Protein AF-A0A5B7C304-F1 (afdb_monomer)

pLDDT: mean 80.96, std 15.63, range [43.66, 98.31]

Structure (mmCIF, N/CA/C/O backbone):
data_AF-A0A5B7C304-F1
#
_entry.id   AF-A0A5B7C304-F1
#
loop_
_atom_site.group_PDB
_atom_site.id
_atom_site.type_symbol
_atom_site.label_atom_id
_atom_site.label_alt_id
_atom_site.label_comp_id
_atom_site.label_asym_id
_atom_site.label_entity_id
_atom_site.label_seq_id
_atom_site.pdbx_PDB_ins_code
_atom_site.Cartn_x
_atom_site.Cartn_y
_atom_site.Cartn_z
_atom_site.occupancy
_atom_site.B_iso_or_equiv
_atom_site.auth_seq_id
_atom_site.auth_comp_id
_atom_site.auth_asym_id
_atom_site.auth_atom_id
_atom_site.pdbx_PDB_model_num
ATOM 1 N N . GLN A 1 1 ? 3.011 -17.082 -37.748 1.00 58.25 1 GLN A N 1
ATOM 2 C CA . GLN A 1 1 ? 2.609 -15.757 -38.281 1.00 58.25 1 GLN A CA 1
ATOM 3 C C . GLN A 1 1 ? 1.458 -15.134 -37.495 1.00 58.25 1 GLN A C 1
ATOM 5 O O . GLN A 1 1 ? 1.750 -14.248 -36.713 1.00 58.25 1 GLN A O 1
ATOM 10 N N . LEU A 1 2 ? 0.195 -15.579 -37.596 1.00 58.50 2 LEU A N 1
ATOM 11 C CA . LEU A 1 2 ? -0.913 -14.958 -36.829 1.00 58.50 2 LEU A CA 1
ATOM 12 C C . LEU A 1 2 ? -0.771 -15.093 -35.300 1.00 58.50 2 LEU A C 1
ATOM 14 O O . LEU A 1 2 ? -1.053 -14.147 -34.574 1.00 58.50 2 LEU A O 1
ATOM 18 N N . LEU A 1 3 ? -0.278 -16.240 -34.817 1.00 60.50 3 LEU A N 1
ATOM 19 C CA . LEU A 1 3 ? 0.011 -16.480 -33.393 1.00 60.50 3 LEU A CA 1
ATOM 20 C C . LEU A 1 3 ? 1.120 -15.569 -32.844 1.00 60.50 3 LEU A C 1
ATOM 22 O O . LEU A 1 3 ? 1.029 -15.116 -31.706 1.00 60.50 3 LEU A O 1
ATOM 26 N N . ASP A 1 4 ? 2.136 -15.264 -33.655 1.00 69.31 4 ASP A N 1
ATOM 27 C CA . ASP A 1 4 ? 3.237 -14.372 -33.270 1.00 69.31 4 ASP A CA 1
ATOM 28 C C . ASP A 1 4 ? 2.767 -12.919 -33.204 1.00 69.31 4 ASP A C 1
ATOM 30 O O . ASP A 1 4 ? 3.138 -12.180 -32.295 1.00 69.31 4 ASP A O 1
ATOM 34 N N . THR A 1 5 ? 1.900 -12.521 -34.138 1.00 79.19 5 THR A N 1
ATOM 35 C CA . THR A 1 5 ? 1.259 -11.205 -34.137 1.00 79.19 5 THR A CA 1
ATOM 36 C C . THR A 1 5 ? 0.305 -11.058 -32.952 1.00 79.19 5 THR A C 1
ATOM 38 O O . THR A 1 5 ? 0.371 -10.056 -32.251 1.00 79.19 5 THR A O 1
ATOM 41 N N . ALA A 1 6 ? -0.520 -12.070 -32.662 1.00 67.81 6 ALA A N 1
ATOM 42 C CA . ALA A 1 6 ? -1.418 -12.066 -31.508 1.00 67.81 6 ALA A CA 1
ATOM 43 C C . ALA A 1 6 ? -0.651 -12.012 -30.176 1.00 67.81 6 ALA A C 1
ATOM 45 O O . ALA A 1 6 ? -1.017 -11.231 -29.304 1.00 67.81 6 ALA A O 1
ATOM 46 N N . LYS A 1 7 ? 0.451 -12.767 -30.032 1.00 71.00 7 LYS A N 1
ATOM 47 C CA . LYS A 1 7 ? 1.335 -12.680 -28.856 1.00 71.00 7 LYS A CA 1
ATOM 48 C C . LYS A 1 7 ? 1.960 -11.301 -28.695 1.00 71.00 7 LYS A C 1
ATOM 50 O O . LYS A 1 7 ? 2.011 -10.805 -27.580 1.00 71.00 7 LYS A O 1
ATOM 55 N N . LYS A 1 8 ? 2.428 -10.681 -29.781 1.00 72.81 8 LYS A N 1
ATOM 56 C CA . LYS A 1 8 ? 3.001 -9.327 -29.735 1.00 72.81 8 LYS A CA 1
ATOM 57 C C . LYS A 1 8 ? 1.964 -8.274 -29.366 1.00 72.81 8 LYS A C 1
ATOM 59 O O . LYS A 1 8 ? 2.266 -7.402 -28.565 1.00 72.81 8 LYS A O 1
ATOM 64 N N . ILE A 1 9 ? 0.750 -8.378 -29.909 1.00 77.75 9 ILE A N 1
ATOM 65 C CA . ILE A 1 9 ? -0.360 -7.494 -29.538 1.00 77.75 9 ILE A CA 1
ATOM 66 C C . ILE A 1 9 ? -0.696 -7.684 -28.058 1.00 77.75 9 ILE A C 1
ATOM 68 O O . ILE A 1 9 ? -0.783 -6.700 -27.339 1.00 77.75 9 ILE A O 1
ATOM 72 N N . TRP A 1 10 ? -0.806 -8.924 -27.571 1.00 74.94 10 TRP A N 1
ATOM 73 C CA . TRP A 1 10 ? -1.069 -9.171 -26.151 1.00 74.94 10 TRP A CA 1
ATOM 74 C C . TRP A 1 10 ? 0.070 -8.716 -25.239 1.00 74.94 10 TRP A C 1
ATOM 76 O O . TRP A 1 10 ? -0.207 -8.157 -24.192 1.00 74.94 10 TRP A O 1
ATOM 86 N N . ALA A 1 11 ? 1.331 -8.903 -25.625 1.00 66.75 11 ALA A N 1
ATOM 87 C CA . ALA A 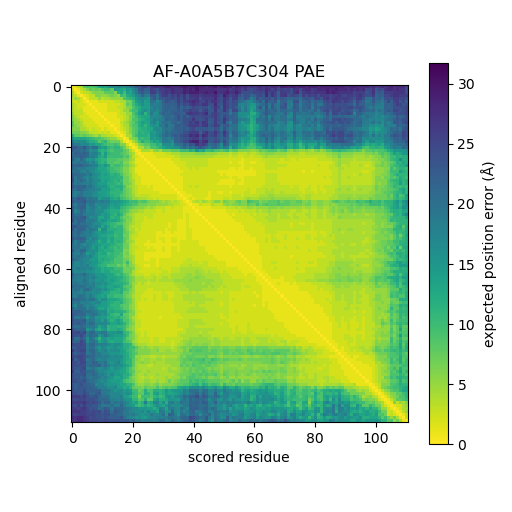1 11 ? 2.469 -8.394 -24.865 1.00 66.75 11 ALA A CA 1
ATOM 88 C C . ALA A 1 11 ? 2.468 -6.861 -24.824 1.00 66.75 11 ALA A C 1
ATOM 90 O O . ALA A 1 11 ? 2.641 -6.291 -23.761 1.00 66.75 11 ALA A O 1
ATOM 91 N N . SER A 1 12 ? 2.184 -6.200 -25.948 1.00 63.34 12 SER A N 1
ATOM 92 C CA . SER A 1 12 ? 2.088 -4.739 -26.021 1.00 63.34 12 SER A CA 1
ATOM 93 C C . SER A 1 12 ? 0.898 -4.194 -25.230 1.00 63.34 12 SER A C 1
ATOM 95 O O . SER A 1 12 ? 1.027 -3.164 -24.585 1.00 63.34 12 SER A O 1
ATOM 97 N N . VAL A 1 13 ? -0.243 -4.888 -25.218 1.00 58.84 13 VAL A N 1
ATOM 98 C CA . VAL A 1 13 ? -1.387 -4.539 -24.362 1.00 58.84 13 VAL A CA 1
ATOM 99 C C . VAL A 1 13 ? -1.052 -4.803 -22.894 1.00 58.84 13 VAL A C 1
ATOM 101 O O . VAL A 1 13 ? -1.357 -3.972 -22.054 1.00 58.84 13 VAL A O 1
ATOM 104 N N . ALA A 1 14 ? -0.395 -5.915 -22.570 1.00 57.47 14 ALA A N 1
ATOM 105 C CA . ALA A 1 14 ? 0.046 -6.217 -21.213 1.00 57.47 14 ALA A CA 1
ATOM 106 C C . ALA A 1 14 ? 1.125 -5.247 -20.718 1.00 57.47 14 ALA A C 1
ATOM 108 O O . ALA A 1 14 ? 1.172 -5.001 -19.530 1.00 57.47 14 ALA A O 1
ATOM 109 N N . GLU A 1 15 ? 1.945 -4.682 -21.605 1.00 57.03 15 GLU A N 1
ATOM 110 C CA . GLU A 1 15 ? 2.952 -3.656 -21.312 1.00 57.03 15 GLU A CA 1
ATOM 111 C C . GLU A 1 15 ? 2.310 -2.263 -21.192 1.00 57.03 15 GLU A C 1
ATOM 113 O O . GLU A 1 15 ? 2.552 -1.553 -20.225 1.00 57.03 15 GLU A O 1
ATOM 118 N N . MET A 1 16 ? 1.413 -1.888 -22.112 1.00 50.88 16 MET A N 1
ATOM 119 C CA . MET A 1 16 ? 0.679 -0.612 -22.068 1.00 50.88 16 MET A CA 1
ATOM 120 C C . MET A 1 16 ? -0.318 -0.529 -20.909 1.00 50.88 16 MET A C 1
ATOM 122 O O . MET A 1 16 ? -0.579 0.555 -20.396 1.00 50.88 16 MET A O 1
ATOM 126 N N . TYR A 1 17 ? -0.900 -1.664 -20.525 1.00 46.22 17 TYR A N 1
ATOM 127 C CA . TYR A 1 17 ? -1.795 -1.803 -19.378 1.00 46.22 17 TYR A CA 1
ATOM 128 C C . TYR A 1 17 ? -1.133 -2.580 -18.241 1.00 46.22 17 TYR A C 1
ATOM 130 O O . TYR A 1 17 ? -1.841 -3.076 -17.362 1.00 46.22 17 TYR A O 1
ATOM 138 N N . SER A 1 18 ? 0.202 -2.680 -18.254 1.00 49.62 18 SER A N 1
ATOM 139 C CA . SER A 1 18 ? 0.985 -3.220 -17.148 1.00 49.62 18 SER A CA 1
ATOM 140 C C . SER A 1 18 ? 0.661 -2.379 -15.930 1.00 49.62 18 SER A C 1
ATOM 142 O O . SER A 1 18 ? 1.102 -1.242 -15.798 1.00 49.62 18 SER A O 1
ATOM 144 N N . GLN A 1 19 ? -0.163 -2.936 -15.055 1.00 51.38 19 GLN A N 1
ATOM 145 C CA . GLN A 1 19 ? -0.419 -2.373 -13.741 1.00 51.38 19 GLN A CA 1
ATOM 146 C C . GLN A 1 19 ? 0.704 -2.736 -12.759 1.00 51.38 19 GLN A C 1
ATOM 148 O O . GLN A 1 19 ? 0.672 -2.279 -11.618 1.00 51.38 19 GLN A O 1
ATOM 153 N N . GLU A 1 20 ? 1.687 -3.549 -13.176 1.00 51.31 20 GLU A N 1
ATOM 154 C CA . GLU A 1 20 ? 2.871 -3.841 -12.368 1.00 51.31 20 GLU A CA 1
ATOM 155 C C . GLU A 1 20 ? 3.586 -2.526 -12.049 1.00 51.31 20 GLU A C 1
ATOM 157 O O . GLU A 1 20 ? 3.905 -1.743 -12.945 1.00 51.31 20 GLU A O 1
ATOM 162 N N . ASN A 1 21 ? 3.783 -2.270 -10.754 1.00 58.81 21 ASN A N 1
ATOM 163 C CA . ASN A 1 21 ? 4.338 -1.026 -10.218 1.00 58.81 21 ASN A CA 1
ATOM 164 C C . ASN A 1 21 ? 3.535 0.242 -10.559 1.00 58.81 21 ASN A C 1
ATOM 166 O O . ASN A 1 21 ? 4.114 1.319 -10.712 1.00 58.81 21 ASN A O 1
ATOM 170 N N . ASN A 1 22 ? 2.198 0.162 -10.632 1.00 74.88 22 ASN A N 1
ATOM 171 C CA . ASN A 1 22 ? 1.365 1.367 -10.567 1.00 74.88 22 ASN A CA 1
ATOM 172 C C . ASN A 1 22 ? 1.475 1.992 -9.164 1.00 74.88 22 ASN A C 1
ATOM 174 O O . ASN A 1 22 ? 0.662 1.741 -8.272 1.00 74.88 22 ASN A O 1
ATOM 178 N N . VAL A 1 23 ? 2.512 2.808 -8.998 1.00 75.31 23 VAL A N 1
ATOM 179 C CA . VAL A 1 23 ? 2.876 3.558 -7.795 1.00 75.31 23 VAL A CA 1
ATOM 180 C C . VAL A 1 23 ? 1.678 4.275 -7.179 1.00 75.31 23 VAL A C 1
ATOM 182 O O . VAL A 1 23 ? 1.460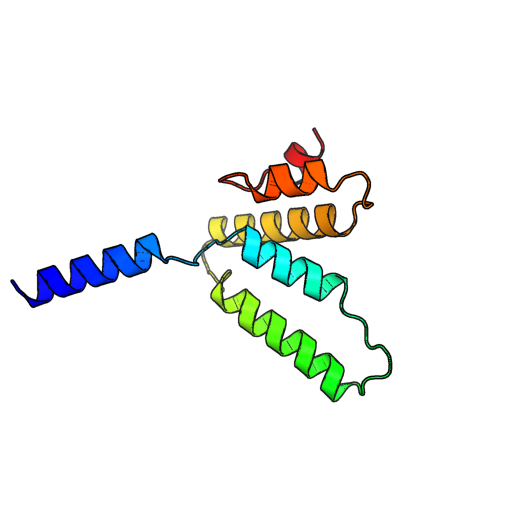 4.192 -5.970 1.00 75.31 23 VAL A O 1
ATOM 185 N N . SER A 1 24 ? 0.878 4.961 -8.001 1.00 79.50 24 SER A N 1
ATOM 186 C CA . SER A 1 24 ? -0.284 5.711 -7.523 1.00 79.50 24 SER A CA 1
ATOM 187 C C . SER A 1 24 ? -1.310 4.768 -6.900 1.00 79.50 24 SER A C 1
ATOM 189 O O . SER A 1 24 ? -1.822 5.039 -5.816 1.00 79.50 24 SER A O 1
ATOM 191 N N . ARG A 1 25 ? -1.546 3.606 -7.523 1.00 86.06 25 ARG A N 1
ATOM 192 C CA . ARG A 1 25 ? -2.472 2.607 -6.984 1.00 86.06 25 ARG A CA 1
ATOM 193 C C . ARG A 1 25 ? -1.951 1.949 -5.708 1.00 86.06 25 ARG A C 1
ATOM 195 O O . ARG A 1 25 ? -2.720 1.758 -4.768 1.00 86.06 25 ARG A O 1
ATOM 202 N N . ILE A 1 26 ? -0.660 1.635 -5.650 1.00 87.81 26 ILE A N 1
ATOM 203 C CA . ILE A 1 26 ? -0.010 1.106 -4.443 1.00 87.81 26 ILE A CA 1
ATOM 204 C C . ILE A 1 26 ? -0.167 2.101 -3.282 1.00 87.81 26 ILE A C 1
ATOM 206 O O . ILE A 1 26 ? -0.569 1.710 -2.183 1.00 87.81 26 ILE A O 1
ATOM 210 N N . TYR A 1 27 ? 0.066 3.393 -3.532 1.00 87.00 27 TYR A N 1
ATOM 211 C CA . TYR A 1 27 ? -0.140 4.444 -2.536 1.00 87.00 27 TYR A CA 1
ATOM 212 C C . TYR A 1 27 ? -1.598 4.534 -2.071 1.00 87.00 27 TYR A C 1
ATOM 214 O O . TYR A 1 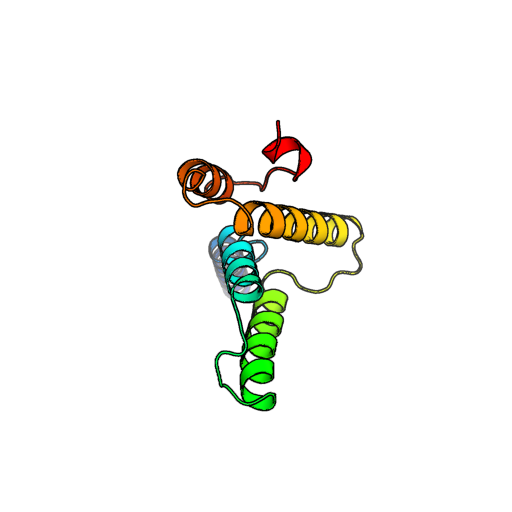27 ? -1.844 4.518 -0.868 1.00 87.00 27 TYR A O 1
ATOM 222 N N . GLU A 1 28 ? -2.566 4.572 -2.992 1.00 89.88 28 GLU A N 1
ATOM 223 C CA . GLU A 1 28 ? -3.997 4.603 -2.652 1.00 89.88 28 GLU A CA 1
ATOM 224 C C . GLU A 1 28 ? -4.401 3.421 -1.759 1.00 89.88 28 GLU A C 1
ATOM 226 O O . GLU A 1 28 ? -5.178 3.576 -0.813 1.00 89.88 28 GLU A O 1
ATOM 231 N N . ILE A 1 29 ? -3.878 2.224 -2.044 1.00 94.44 29 ILE A N 1
ATOM 232 C CA . ILE A 1 29 ? -4.127 1.027 -1.237 1.00 94.44 29 ILE A CA 1
ATOM 233 C C . ILE A 1 29 ? -3.5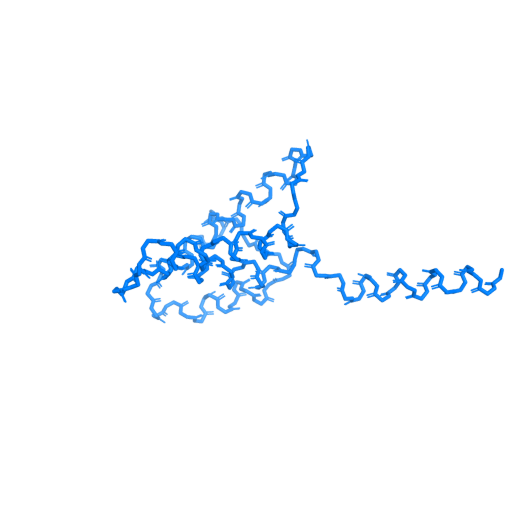52 1.208 0.172 1.00 94.44 29 ILE A C 1
ATOM 235 O O . ILE A 1 29 ? -4.267 0.981 1.151 1.00 94.44 29 ILE A O 1
ATOM 239 N N . PHE A 1 30 ? -2.300 1.656 0.299 1.00 93.69 30 PHE A N 1
ATOM 240 C CA . PHE A 1 30 ? -1.693 1.917 1.605 1.00 93.69 30 PHE A CA 1
ATOM 241 C C . PHE A 1 30 ? -2.427 3.012 2.384 1.00 93.69 30 PHE A C 1
ATOM 243 O O . PHE A 1 30 ? -2.723 2.828 3.562 1.00 93.69 30 PHE A O 1
ATOM 250 N N . GLU A 1 31 ? -2.798 4.116 1.739 1.00 91.00 31 GLU A N 1
ATOM 251 C CA . GLU A 1 31 ? -3.559 5.201 2.358 1.00 91.00 31 GLU A CA 1
ATOM 252 C C . GLU A 1 31 ? -4.908 4.701 2.894 1.00 91.00 31 GLU A C 1
ATOM 254 O O . GLU A 1 31 ? -5.269 4.977 4.043 1.00 91.00 31 GLU A O 1
ATOM 259 N N . ARG A 1 32 ? -5.627 3.885 2.112 1.00 94.88 32 ARG A N 1
ATOM 260 C CA . ARG A 1 32 ? -6.852 3.213 2.570 1.00 94.88 32 ARG A CA 1
ATOM 261 C C . ARG A 1 32 ? -6.575 2.302 3.764 1.00 94.88 32 ARG A C 1
ATOM 263 O O . ARG A 1 32 ? -7.332 2.350 4.733 1.00 94.88 32 ARG A O 1
ATOM 270 N N . MET A 1 33 ? -5.506 1.503 3.740 1.00 95.81 33 MET A N 1
ATOM 271 C CA . MET A 1 33 ? -5.134 0.632 4.862 1.00 95.81 33 MET A CA 1
ATOM 272 C C . MET A 1 33 ? -4.856 1.433 6.141 1.00 95.81 33 MET A C 1
ATOM 274 O O . MET A 1 33 ? -5.397 1.096 7.194 1.00 95.81 33 MET A O 1
ATOM 278 N N . PHE A 1 34 ? -4.068 2.508 6.065 1.00 92.69 34 PHE A N 1
ATOM 279 C CA . PHE A 1 34 ? -3.693 3.320 7.229 1.00 92.69 34 PHE A CA 1
ATOM 280 C C . PHE A 1 34 ? -4.883 4.076 7.839 1.00 92.69 34 PHE A C 1
ATOM 282 O O . PHE A 1 34 ? -4.995 4.198 9.068 1.00 92.69 34 PHE A O 1
ATOM 289 N N . ASN A 1 35 ? -5.807 4.523 6.987 1.00 92.75 35 ASN A N 1
ATOM 290 C CA . ASN A 1 35 ? -7.019 5.224 7.401 1.00 92.75 35 ASN A CA 1
ATOM 291 C C . ASN A 1 35 ? -8.155 4.285 7.830 1.00 92.75 35 ASN A C 1
ATOM 293 O O . ASN A 1 35 ? -9.086 4.727 8.499 1.00 92.75 35 ASN A O 1
ATOM 297 N N . THR A 1 36 ? -8.091 2.990 7.509 1.00 95.25 36 THR A N 1
ATOM 298 C CA . THR A 1 36 ? -9.146 2.036 7.870 1.00 95.25 36 THR A CA 1
ATOM 299 C C . THR A 1 36 ? -9.187 1.810 9.381 1.00 95.25 36 THR A C 1
ATOM 301 O O . THR A 1 36 ? -8.251 1.286 9.987 1.00 95.25 36 THR A O 1
ATOM 304 N N . LYS A 1 37 ? -10.314 2.170 10.001 1.00 95.69 37 LYS A N 1
ATOM 305 C CA . LYS A 1 37 ? -10.622 1.918 11.416 1.00 95.69 37 LYS A CA 1
ATOM 306 C C . LYS A 1 37 ? -11.801 0.944 11.540 1.00 95.69 37 LYS A C 1
ATOM 308 O O . LYS A 1 37 ? -12.535 0.701 10.582 1.00 95.69 37 LYS A O 1
ATOM 313 N N . GLN A 1 38 ? -11.965 0.334 12.716 1.00 95.75 38 GLN A N 1
ATOM 314 C CA . GLN A 1 38 ? -13.036 -0.645 12.951 1.00 95.75 38 GLN A CA 1
ATOM 315 C C . GLN A 1 38 ? -14.436 -0.007 12.908 1.00 95.75 38 GLN A C 1
ATOM 317 O O . GLN A 1 38 ? -15.354 -0.614 12.370 1.00 95.75 38 GLN A O 1
ATOM 322 N N . GLU A 1 39 ? -14.593 1.208 13.447 1.00 93.81 39 GLU A N 1
ATOM 323 C CA . GLU A 1 39 ? -15.801 2.055 13.331 1.00 93.81 39 GLU A CA 1
ATOM 324 C C . GLU A 1 39 ? -17.137 1.319 13.533 1.00 93.81 39 GLU A C 1
ATOM 326 O O . GLU A 1 39 ? -18.056 1.413 12.726 1.00 93.81 39 GLU A O 1
ATOM 331 N N . GLY A 1 40 ? -17.249 0.546 14.615 1.00 94.88 40 GLY A N 1
ATOM 332 C CA . GLY A 1 40 ? -18.492 -0.153 14.965 1.00 94.88 40 GLY A CA 1
ATOM 333 C C . GLY A 1 40 ? -18.783 -1.425 14.159 1.00 94.88 40 GLY A C 1
ATOM 334 O O . GLY A 1 40 ? -19.737 -2.125 14.488 1.00 94.88 40 GLY A O 1
ATOM 335 N N . LYS A 1 41 ? -17.953 -1.775 13.166 1.00 96.44 41 LYS A N 1
ATOM 336 C CA . LYS A 1 41 ? -18.009 -3.074 12.477 1.00 96.44 41 LYS A CA 1
ATOM 337 C C . LYS A 1 41 ? -17.602 -4.202 13.424 1.00 96.44 41 LYS A C 1
ATOM 339 O O . LYS A 1 41 ? -16.769 -4.020 14.323 1.00 96.44 41 LYS A O 1
ATOM 344 N N . SER A 1 42 ? -18.138 -5.396 13.192 1.00 98.31 42 SER A N 1
ATOM 345 C CA . SER A 1 42 ? -17.637 -6.603 13.847 1.00 98.31 42 SER A CA 1
ATOM 346 C C . SER A 1 42 ? -16.181 -6.872 13.447 1.00 98.31 42 SER A C 1
ATOM 348 O O . SER A 1 42 ? -15.692 -6.407 12.413 1.00 98.31 42 SER A O 1
ATOM 350 N N . LEU A 1 43 ? -15.478 -7.670 14.255 1.00 97.88 43 LEU A N 1
ATOM 351 C CA . LEU A 1 43 ? -14.097 -8.052 13.955 1.00 97.88 43 LEU A CA 1
ATOM 352 C C . LEU A 1 43 ? -13.982 -8.778 12.603 1.00 97.88 43 LEU A C 1
ATOM 354 O O . LEU A 1 43 ? -13.040 -8.529 11.856 1.00 97.88 43 LEU A O 1
ATOM 358 N N . ALA A 1 44 ? -14.950 -9.639 12.275 1.00 98.19 44 ALA A N 1
ATOM 359 C CA . ALA A 1 44 ? -14.971 -10.385 11.019 1.00 98.19 44 ALA A CA 1
ATOM 360 C C . ALA A 1 44 ? -15.141 -9.461 9.801 1.00 98.19 44 ALA A C 1
ATOM 362 O O . ALA A 1 44 ? -14.431 -9.616 8.809 1.00 98.19 44 ALA A O 1
ATOM 363 N N . GLU A 1 45 ? -16.034 -8.472 9.889 1.00 98.06 45 GLU A N 1
ATOM 364 C CA . GLU A 1 45 ? -16.236 -7.482 8.825 1.00 98.06 45 GLU A CA 1
ATOM 365 C C . GLU A 1 45 ? -15.002 -6.598 8.638 1.00 98.06 45 GLU A C 1
ATOM 367 O O . GLU A 1 45 ? -14.554 -6.389 7.512 1.00 98.06 45 GLU A O 1
ATOM 372 N N . HIS A 1 46 ? -14.415 -6.108 9.734 1.00 98.06 46 HIS A N 1
ATOM 373 C CA . HIS A 1 46 ? -13.203 -5.296 9.668 1.00 98.06 46 HIS A CA 1
ATOM 374 C C . HIS A 1 46 ? -12.023 -6.078 9.072 1.00 98.06 46 HIS A C 1
ATOM 376 O O . HIS A 1 46 ? -11.331 -5.573 8.188 1.00 98.06 46 HIS A O 1
ATOM 382 N N . TYR A 1 47 ? -11.841 -7.335 9.487 1.00 97.69 47 TYR A N 1
ATOM 383 C CA . TYR A 1 47 ? -10.842 -8.225 8.900 1.00 97.69 47 TYR A CA 1
ATOM 384 C C . TYR A 1 47 ? -11.088 -8.459 7.406 1.00 97.69 47 TYR A C 1
ATOM 386 O O . TYR A 1 47 ? -10.144 -8.400 6.627 1.00 97.69 47 TYR A O 1
ATOM 394 N N . GLY A 1 48 ? -12.338 -8.680 6.988 1.00 98.12 48 GLY A N 1
ATOM 395 C CA . GLY A 1 48 ? -12.683 -8.858 5.576 1.00 98.12 48 GLY A CA 1
ATOM 396 C C . GLY A 1 48 ? -12.279 -7.662 4.709 1.00 98.12 48 GLY A C 1
ATOM 397 O O . GLY A 1 48 ? -11.728 -7.849 3.626 1.00 98.12 48 GLY A O 1
ATOM 398 N N . VAL A 1 49 ? -12.475 -6.439 5.215 1.00 97.81 49 VAL A N 1
ATOM 399 C CA . VAL A 1 49 ? -12.042 -5.205 4.536 1.00 97.81 49 VAL A CA 1
ATOM 400 C C . VAL A 1 49 ? -10.518 -5.149 4.396 1.00 97.81 49 VAL A C 1
ATOM 402 O O . VAL A 1 49 ? -10.018 -4.904 3.299 1.00 97.81 49 VAL A O 1
ATOM 405 N N . LEU A 1 50 ? -9.775 -5.407 5.478 1.00 97.88 50 LEU A N 1
ATOM 406 C CA . LEU A 1 50 ? -8.307 -5.431 5.441 1.00 97.88 50 LEU A CA 1
ATOM 407 C C . LEU A 1 50 ? -7.782 -6.520 4.500 1.00 97.88 50 LEU A C 1
ATOM 409 O O . LEU A 1 50 ? -6.899 -6.257 3.686 1.00 97.88 50 LEU A O 1
ATOM 413 N N . LYS A 1 51 ? -8.373 -7.716 4.560 1.00 97.88 51 LYS A N 1
ATOM 414 C CA . LYS A 1 51 ? -8.013 -8.850 3.711 1.00 97.88 51 LYS A CA 1
ATOM 415 C C . LYS A 1 51 ? -8.164 -8.524 2.229 1.00 97.88 51 LYS A C 1
ATOM 417 O O . LYS A 1 51 ? -7.236 -8.790 1.473 1.00 97.88 51 LYS A O 1
ATOM 422 N N . GLY A 1 52 ? -9.275 -7.902 1.836 1.00 97.81 52 GLY A N 1
ATOM 423 C CA . GLY A 1 52 ? -9.477 -7.482 0.449 1.00 97.81 52 GLY A CA 1
ATOM 424 C C . GLY A 1 52 ? -8.396 -6.511 -0.034 1.00 97.81 52 GLY A C 1
ATOM 425 O O . GLY A 1 52 ? -7.915 -6.641 -1.153 1.00 97.81 52 GLY A O 1
ATOM 426 N N . MET A 1 53 ? -7.948 -5.585 0.821 1.00 97.81 53 MET A N 1
ATOM 427 C CA . MET A 1 53 ? -6.854 -4.671 0.470 1.00 97.81 53 MET A CA 1
ATOM 428 C C . MET A 1 53 ? -5.493 -5.378 0.391 1.00 97.81 53 MET A C 1
ATOM 430 O O . MET A 1 53 ? -4.682 -5.011 -0.452 1.00 97.81 53 MET A O 1
ATOM 434 N N . TRP A 1 54 ? -5.217 -6.387 1.227 1.00 96.38 54 TRP A N 1
ATOM 435 C CA . TRP A 1 54 ? -3.981 -7.180 1.116 1.00 96.38 54 TRP A CA 1
ATOM 436 C C . TRP A 1 54 ? -3.942 -8.005 -0.172 1.00 96.38 54 TRP A C 1
ATOM 438 O O . TRP A 1 54 ? -2.906 -8.071 -0.826 1.00 96.38 54 TRP A O 1
ATOM 448 N N . GLU A 1 55 ? -5.068 -8.617 -0.541 1.00 96.38 55 GLU A N 1
ATOM 449 C CA . GLU A 1 55 ? -5.206 -9.355 -1.800 1.00 96.38 55 GLU A CA 1
ATOM 450 C C . GLU A 1 55 ? -5.054 -8.424 -3.004 1.00 96.38 55 GLU A C 1
ATOM 452 O O . GLU A 1 55 ? -4.369 -8.772 -3.959 1.00 96.38 55 GLU A O 1
ATOM 457 N N . GLU A 1 56 ? -5.626 -7.221 -2.930 1.00 94.94 56 GLU A N 1
ATOM 458 C CA . GLU A 1 56 ? -5.436 -6.189 -3.943 1.00 94.94 56 GLU A CA 1
ATOM 459 C C . GLU A 1 56 ? -3.962 -5.769 -4.048 1.00 94.94 56 GLU A C 1
ATOM 461 O O . GLU A 1 56 ? -3.416 -5.766 -5.145 1.00 94.94 56 GLU A O 1
ATOM 466 N N . LEU A 1 57 ? -3.289 -5.490 -2.924 1.00 93.19 57 LEU A N 1
ATOM 467 C CA . LEU A 1 57 ? -1.871 -5.115 -2.904 1.00 93.19 57 LEU A CA 1
ATOM 468 C C . LEU A 1 57 ? -0.986 -6.184 -3.557 1.00 93.19 57 LEU A C 1
ATOM 470 O O . LEU A 1 57 ? -0.090 -5.840 -4.320 1.00 93.19 57 LEU A O 1
ATOM 474 N N . LEU A 1 58 ? -1.267 -7.468 -3.317 1.00 92.19 58 LEU A N 1
ATOM 475 C CA . LEU A 1 58 ? -0.531 -8.585 -3.921 1.00 92.19 58 LEU A CA 1
ATOM 476 C C . LEU A 1 58 ? -0.608 -8.614 -5.457 1.00 92.19 58 LEU A C 1
ATOM 478 O O . LEU A 1 58 ? 0.284 -9.185 -6.081 1.00 92.19 58 LEU A O 1
ATOM 482 N N . LEU A 1 59 ? -1.635 -8.012 -6.071 1.00 90.06 59 LEU A N 1
ATOM 483 C CA . LEU A 1 59 ? -1.732 -7.889 -7.532 1.00 90.06 59 LEU A CA 1
ATOM 484 C C . LEU A 1 59 ? -0.737 -6.867 -8.097 1.00 90.06 59 LEU A C 1
ATOM 486 O O . LEU A 1 59 ?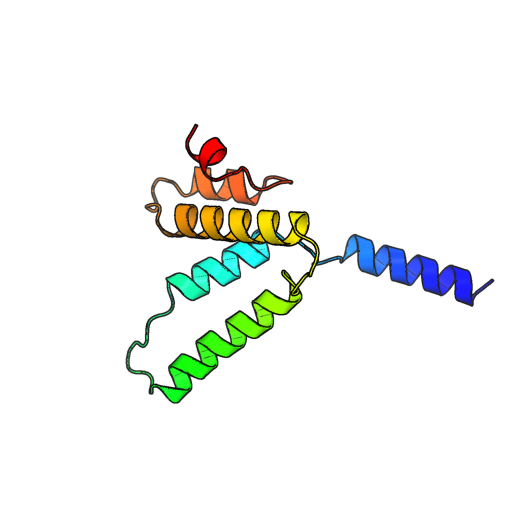 -0.286 -7.028 -9.227 1.00 90.06 59 LEU A O 1
ATOM 490 N N . TYR A 1 60 ? -0.410 -5.828 -7.324 1.00 86.38 60 TYR A N 1
ATOM 491 C CA . TYR A 1 60 ? 0.477 -4.733 -7.740 1.00 86.38 60 TYR A CA 1
ATOM 492 C C . TYR A 1 60 ? 1.914 -4.905 -7.226 1.00 86.38 60 TYR A C 1
ATOM 494 O O . TYR A 1 60 ? 2.857 -4.492 -7.893 1.00 86.38 60 TYR A O 1
ATOM 502 N N . GLN A 1 61 ? 2.081 -5.538 -6.062 1.00 89.12 61 GLN A N 1
ATOM 503 C CA . GLN A 1 61 ? 3.353 -5.894 -5.436 1.00 89.12 61 GLN A CA 1
ATOM 504 C C . GLN A 1 61 ? 3.385 -7.408 -5.154 1.00 89.12 61 GLN A C 1
ATOM 506 O O . GLN A 1 61 ? 3.224 -7.837 -4.005 1.00 89.12 61 GLN A O 1
ATOM 511 N N . PRO A 1 62 ? 3.567 -8.252 -6.185 1.00 90.62 62 PRO A N 1
ATOM 512 C CA . PRO A 1 62 ? 3.664 -9.689 -5.986 1.00 90.62 62 PRO A CA 1
ATOM 513 C C . PRO A 1 62 ? 4.882 -10.041 -5.128 1.00 90.62 62 PRO A C 1
ATOM 515 O O . PRO A 1 62 ? 5.917 -9.364 -5.153 1.00 90.62 62 PRO A O 1
ATOM 518 N N . LEU A 1 63 ? 4.771 -11.141 -4.380 1.00 89.75 63 LEU A N 1
ATOM 519 C CA . LEU A 1 63 ? 5.901 -11.677 -3.628 1.00 89.75 63 LEU A CA 1
ATOM 520 C C . LEU A 1 63 ? 7.028 -12.047 -4.592 1.00 89.75 63 LEU A C 1
ATOM 522 O O . LEU A 1 63 ? 6.815 -12.761 -5.572 1.00 89.75 63 LEU A O 1
ATOM 526 N N . SER A 1 64 ? 8.235 -11.596 -4.274 1.00 90.75 64 SER A N 1
ATOM 527 C CA . SER A 1 64 ? 9.426 -11.857 -5.070 1.00 90.75 64 SER A CA 1
ATOM 528 C C . SER A 1 64 ? 10.540 -12.419 -4.200 1.00 90.75 64 SER A C 1
ATOM 530 O O . SER A 1 64 ? 10.715 -12.015 -3.052 1.00 90.75 64 SER A O 1
ATOM 532 N N . THR A 1 65 ? 11.317 -13.349 -4.751 1.00 94.88 65 THR A N 1
ATOM 533 C CA . THR A 1 65 ? 12.578 -13.809 -4.149 1.00 94.88 65 THR A CA 1
ATOM 534 C C . THR A 1 65 ? 13.760 -12.924 -4.535 1.00 94.88 65 THR A C 1
ATOM 536 O O . THR A 1 65 ? 14.853 -13.103 -4.005 1.00 94.88 65 THR A O 1
ATOM 539 N N . ASP A 1 66 ? 13.559 -11.980 -5.456 1.00 95.25 66 ASP A N 1
ATOM 540 C CA . ASP A 1 66 ? 14.563 -10.996 -5.843 1.00 95.25 66 ASP A CA 1
ATOM 541 C C . ASP A 1 66 ? 14.720 -9.948 -4.729 1.00 95.25 66 ASP A C 1
ATOM 543 O O . ASP A 1 66 ? 13.745 -9.335 -4.281 1.00 95.25 66 ASP A O 1
ATOM 547 N N . LEU A 1 67 ? 15.953 -9.775 -4.247 1.00 94.56 67 LEU A N 1
ATOM 548 C CA . LEU A 1 67 ? 16.266 -8.866 -3.146 1.00 94.56 67 LEU A CA 1
ATOM 549 C C . LEU A 1 67 ? 16.059 -7.395 -3.529 1.00 94.56 67 LEU A C 1
ATOM 551 O O . LEU A 1 67 ? 15.630 -6.606 -2.688 1.00 94.56 67 LEU A O 1
ATOM 555 N N . GLU A 1 68 ? 16.347 -7.020 -4.774 1.00 90.44 68 GLU A N 1
ATOM 556 C CA . GLU A 1 68 ? 16.201 -5.644 -5.245 1.00 90.44 68 GLU A CA 1
ATOM 557 C C . GLU A 1 68 ? 14.720 -5.280 -5.377 1.00 90.44 68 GLU A C 1
ATOM 559 O O . GLU A 1 68 ? 14.318 -4.197 -4.949 1.00 90.44 68 GLU A O 1
ATOM 564 N N . VAL A 1 69 ? 13.889 -6.216 -5.853 1.00 88.12 69 VAL A N 1
ATOM 565 C CA . VAL A 1 69 ? 12.424 -6.047 -5.876 1.00 88.12 69 VAL A CA 1
ATOM 566 C C . VAL A 1 69 ? 11.873 -5.889 -4.457 1.00 88.12 69 VAL A C 1
ATOM 568 O O . VAL A 1 69 ? 11.109 -4.964 -4.192 1.00 88.12 69 VAL A O 1
ATOM 571 N N . GLN A 1 70 ? 12.299 -6.736 -3.514 1.00 91.56 70 GLN A N 1
ATOM 572 C CA . GLN A 1 70 ? 11.871 -6.624 -2.113 1.00 91.56 70 GLN A CA 1
ATOM 573 C C . GLN A 1 70 ? 12.328 -5.314 -1.457 1.00 91.56 70 GLN A C 1
ATOM 575 O O . GLN A 1 70 ? 11.583 -4.726 -0.667 1.00 91.56 70 GLN A O 1
ATOM 580 N N . ARG A 1 71 ? 13.547 -4.841 -1.761 1.00 89.12 71 ARG A N 1
ATOM 581 C CA . AR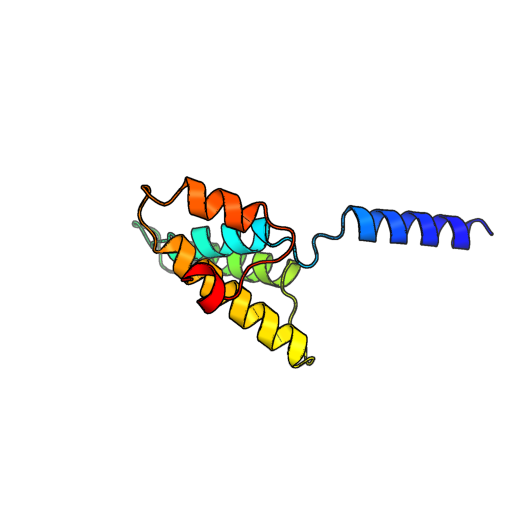G A 1 71 ? 14.038 -3.548 -1.264 1.00 89.12 71 ARG A CA 1
ATOM 582 C C . ARG A 1 71 ? 13.179 -2.408 -1.799 1.00 89.12 71 ARG A C 1
ATOM 584 O O . ARG A 1 71 ? 12.773 -1.559 -1.013 1.00 89.12 71 ARG A O 1
ATOM 591 N N . HIS A 1 72 ? 12.855 -2.436 -3.090 1.00 85.56 72 HIS A N 1
ATOM 592 C CA . HIS A 1 72 ? 11.995 -1.437 -3.712 1.00 85.56 72 HIS A CA 1
ATOM 593 C C . HIS A 1 72 ? 10.602 -1.404 -3.069 1.00 85.56 72 HIS A C 1
ATOM 595 O O . HIS A 1 72 ? 10.198 -0.363 -2.567 1.00 85.56 72 HIS A O 1
ATOM 601 N N . GLN A 1 73 ? 9.926 -2.551 -2.944 1.00 89.56 73 GLN A N 1
ATOM 602 C CA . GLN A 1 73 ? 8.608 -2.641 -2.293 1.00 89.56 73 GLN A CA 1
ATOM 603 C C . GLN A 1 73 ? 8.624 -2.104 -0.849 1.00 89.56 73 GLN A C 1
ATOM 605 O O . GLN A 1 73 ? 7.679 -1.452 -0.397 1.00 89.56 73 GLN A O 1
ATOM 610 N N . ARG A 1 74 ? 9.718 -2.344 -0.109 1.00 90.44 74 ARG A N 1
ATOM 611 C CA . ARG A 1 74 ? 9.913 -1.792 1.239 1.00 90.44 74 ARG A CA 1
ATOM 612 C C . ARG A 1 74 ? 10.058 -0.268 1.226 1.00 90.44 74 ARG A C 1
ATOM 614 O O . ARG A 1 74 ? 9.519 0.382 2.120 1.00 90.44 74 ARG A O 1
ATOM 621 N N . GLU A 1 75 ? 10.787 0.293 0.267 1.00 86.44 75 GLU A N 1
ATOM 622 C CA . GLU A 1 75 ? 10.916 1.746 0.103 1.00 86.44 75 GLU A CA 1
ATOM 623 C C . GLU A 1 75 ? 9.563 2.379 -0.252 1.00 86.44 75 GLU A C 1
ATOM 625 O O . GLU A 1 75 ? 9.177 3.365 0.374 1.00 86.44 75 GLU A O 1
ATOM 630 N N . GLU A 1 76 ? 8.793 1.772 -1.161 1.00 86.06 76 GLU A N 1
ATOM 631 C CA . GLU A 1 76 ? 7.443 2.233 -1.517 1.00 86.06 76 GLU A CA 1
ATOM 632 C C . GLU A 1 76 ? 6.512 2.270 -0.295 1.00 86.06 76 GLU A C 1
ATOM 634 O O . GLU A 1 76 ? 5.824 3.266 -0.069 1.00 86.06 76 GLU A O 1
ATOM 639 N N . PHE A 1 77 ? 6.547 1.235 0.555 1.00 89.31 77 PHE A N 1
ATOM 640 C CA . PHE A 1 77 ? 5.808 1.221 1.821 1.00 89.31 77 PHE A CA 1
ATOM 641 C C . PHE A 1 77 ? 6.220 2.373 2.752 1.00 89.31 77 PHE A C 1
ATOM 643 O O . PHE A 1 77 ? 5.363 3.034 3.339 1.00 89.31 77 PHE A O 1
ATOM 650 N N . GLN A 1 78 ? 7.524 2.630 2.902 1.00 87.00 78 GLN A N 1
ATOM 651 C CA . GLN A 1 78 ? 8.026 3.710 3.759 1.00 87.00 78 GLN A CA 1
ATOM 652 C C . GLN A 1 78 ? 7.582 5.088 3.262 1.00 87.00 78 GLN A C 1
ATOM 654 O O . GLN A 1 78 ? 7.188 5.934 4.066 1.00 87.00 78 GLN A O 1
ATOM 659 N N . VAL A 1 79 ? 7.619 5.305 1.946 1.00 84.19 79 VAL A N 1
ATOM 660 C CA . VAL A 1 79 ? 7.164 6.548 1.315 1.00 84.19 79 VAL A CA 1
ATOM 661 C C . VAL A 1 79 ? 5.659 6.709 1.488 1.00 84.19 79 VAL A C 1
ATOM 663 O O . VAL A 1 79 ? 5.210 7.766 1.923 1.00 84.19 79 VAL A O 1
ATOM 666 N N . ALA A 1 80 ? 4.876 5.657 1.240 1.00 85.75 80 ALA A N 1
ATOM 667 C CA . ALA A 1 80 ? 3.433 5.699 1.431 1.00 85.75 80 ALA A CA 1
ATOM 668 C C . ALA A 1 80 ? 3.053 5.993 2.888 1.00 85.75 80 ALA A C 1
ATOM 670 O O . ALA A 1 80 ? 2.176 6.818 3.144 1.00 85.75 80 ALA A O 1
ATOM 671 N N . LEU A 1 81 ? 3.754 5.385 3.851 1.00 88.50 81 LEU A N 1
ATOM 672 C 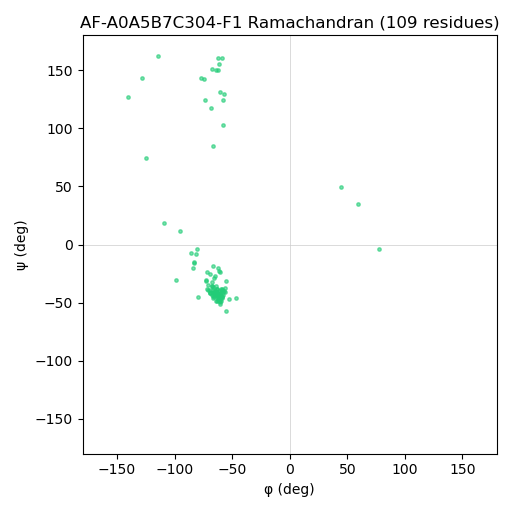CA . LEU A 1 81 ? 3.567 5.675 5.270 1.00 88.50 81 LEU A CA 1
ATOM 673 C C . LEU A 1 81 ? 3.859 7.148 5.579 1.00 88.50 81 LEU A C 1
ATOM 675 O O . LEU A 1 81 ? 3.018 7.810 6.188 1.00 88.50 81 LEU A O 1
ATOM 679 N N . LEU A 1 82 ? 5.001 7.674 5.120 1.00 85.31 82 LEU A N 1
ATOM 680 C CA . LEU A 1 82 ? 5.357 9.082 5.298 1.00 85.31 82 LEU A CA 1
ATOM 681 C C . LEU A 1 82 ? 4.257 9.987 4.739 1.00 85.31 82 LEU A C 1
ATOM 683 O O . LEU A 1 82 ? 3.676 10.769 5.486 1.00 85.31 82 LEU A O 1
ATOM 687 N N . LEU A 1 83 ? 3.921 9.835 3.459 1.00 84.50 83 LEU A N 1
ATOM 688 C CA . LEU A 1 83 ? 2.928 10.663 2.779 1.00 84.50 83 LEU A CA 1
ATOM 689 C C . LEU A 1 83 ? 1.542 10.568 3.431 1.00 84.50 83 LEU A C 1
ATOM 691 O O . LEU A 1 83 ? 0.897 11.599 3.621 1.00 84.50 83 LEU A O 1
ATOM 695 N N . SER A 1 84 ? 1.101 9.380 3.851 1.00 85.94 84 SER A N 1
ATOM 696 C CA . SER A 1 84 ? -0.192 9.208 4.531 1.00 85.94 84 SER A CA 1
ATOM 697 C C . SER A 1 84 ? -0.254 9.912 5.890 1.00 85.94 84 SER A C 1
ATOM 699 O O . SER A 1 84 ? -1.326 10.327 6.321 1.00 85.94 84 SER A O 1
ATOM 701 N N . SER A 1 85 ? 0.899 10.093 6.543 1.00 86.88 85 SER A N 1
ATOM 702 C CA . SER A 1 85 ? 1.003 10.757 7.843 1.00 86.88 85 SER A CA 1
ATOM 703 C C . SER A 1 85 ? 1.059 12.287 7.759 1.00 86.88 85 SER A C 1
ATOM 705 O O . SER A 1 85 ? 0.869 12.954 8.774 1.00 86.88 85 SER A O 1
ATOM 707 N N . LEU A 1 86 ? 1.314 12.859 6.573 1.00 87.12 86 LEU A N 1
ATOM 708 C CA . LEU A 1 86 ? 1.424 14.312 6.408 1.00 87.12 86 LEU A CA 1
ATOM 709 C C . LEU A 1 86 ? 0.055 15.005 6.459 1.00 87.12 86 LEU A C 1
ATOM 711 O O . LEU A 1 86 ? -0.920 14.534 5.861 1.00 87.12 86 LEU A O 1
ATOM 715 N N . ASN A 1 87 ? 0.033 16.190 7.074 1.00 89.69 87 ASN A N 1
ATOM 716 C CA . ASN A 1 87 ? -1.117 17.096 7.111 1.00 89.69 87 ASN A CA 1
ATOM 717 C C . ASN A 1 87 ? -1.582 17.521 5.705 1.00 89.69 87 ASN A C 1
ATOM 719 O O . ASN A 1 87 ? -0.824 17.494 4.733 1.00 89.69 87 ASN A O 1
ATOM 723 N N . SER A 1 88 ? -2.826 18.003 5.608 1.00 88.38 88 SER A N 1
ATOM 724 C CA . SER A 1 88 ? -3.440 18.459 4.348 1.00 88.38 88 SER A CA 1
ATOM 725 C C . SER A 1 88 ? -2.714 19.634 3.679 1.00 88.38 88 SER A C 1
ATOM 727 O O . SER A 1 88 ? -2.826 19.818 2.467 1.00 88.38 88 SER A O 1
ATOM 729 N N . GLU A 1 89 ? -1.946 20.413 4.444 1.00 93.06 89 GLU A N 1
ATOM 730 C CA . GLU A 1 89 ? -1.102 21.506 3.938 1.00 93.06 89 GLU A CA 1
ATOM 731 C C . GLU A 1 89 ? 0.005 21.025 2.981 1.00 93.06 89 GLU A C 1
ATOM 733 O O . GLU A 1 89 ? 0.471 21.796 2.148 1.00 93.06 89 GLU A O 1
ATOM 738 N N . TYR A 1 90 ? 0.355 19.734 3.023 1.00 87.56 90 TYR A N 1
ATOM 739 C CA . TYR A 1 90 ? 1.327 19.101 2.126 1.00 87.56 90 TYR A CA 1
ATOM 740 C C . TYR A 1 90 ? 0.685 18.415 0.907 1.00 87.56 90 TYR A C 1
ATOM 742 O O . TYR A 1 90 ? 1.360 17.669 0.205 1.00 87.56 90 TYR A O 1
ATOM 750 N N . SER A 1 91 ? -0.604 18.639 0.629 1.00 84.19 91 SER A N 1
ATOM 751 C CA . SER A 1 91 ? -1.327 18.014 -0.500 1.00 84.19 91 SER A CA 1
ATOM 752 C C . SER A 1 91 ? -0.626 18.199 -1.851 1.00 84.19 91 SER A C 1
ATOM 754 O O . SER A 1 91 ? -0.381 17.219 -2.543 1.00 84.19 91 SER A O 1
ATOM 756 N N . VAL A 1 92 ? -0.186 19.420 -2.172 1.00 83.38 92 VAL A N 1
ATOM 757 C CA . VAL A 1 92 ? 0.549 19.711 -3.420 1.00 83.38 92 VAL A CA 1
ATOM 758 C C . VAL A 1 92 ? 1.847 18.903 -3.524 1.00 83.38 92 VAL A C 1
ATOM 760 O O . VAL A 1 92 ? 2.205 18.425 -4.596 1.00 83.38 92 VAL A O 1
ATOM 763 N N . PHE A 1 93 ? 2.549 18.729 -2.405 1.00 81.00 93 PHE A N 1
ATOM 764 C CA . PHE A 1 93 ? 3.774 17.937 -2.348 1.00 81.00 93 PHE A CA 1
ATOM 765 C C . PHE A 1 93 ? 3.493 16.437 -2.546 1.00 81.00 93 PHE A C 1
ATOM 767 O O . PHE A 1 93 ? 4.225 15.770 -3.278 1.00 81.00 93 PHE A O 1
ATOM 774 N N . LYS A 1 94 ? 2.395 15.916 -1.973 1.00 83.00 94 LYS A N 1
ATOM 775 C CA . LYS A 1 94 ? 1.936 14.538 -2.227 1.00 83.00 94 LYS A CA 1
ATOM 776 C C . LYS A 1 94 ? 1.643 14.326 -3.712 1.00 83.00 94 LYS A C 1
ATOM 778 O O . LYS A 1 94 ? 2.161 13.378 -4.292 1.00 83.00 94 LYS A O 1
ATOM 783 N N . ASP A 1 95 ? 0.886 15.232 -4.331 1.00 82.06 95 ASP A N 1
ATOM 784 C CA . ASP A 1 95 ? 0.502 15.130 -5.744 1.00 82.06 95 ASP A CA 1
ATOM 785 C C . ASP A 1 95 ? 1.725 15.139 -6.671 1.00 82.06 95 ASP A C 1
ATOM 787 O O . ASP A 1 95 ? 1.796 14.360 -7.619 1.00 82.06 95 ASP A O 1
ATOM 791 N N . GLN A 1 96 ? 2.728 15.972 -6.372 1.00 80.69 96 GLN A N 1
ATOM 792 C CA . GLN A 1 96 ? 3.984 16.012 -7.128 1.00 80.69 96 GLN A CA 1
ATOM 793 C C . GLN A 1 96 ? 4.763 14.697 -7.039 1.00 80.69 96 GLN A C 1
ATOM 795 O O . GLN A 1 96 ? 5.298 14.235 -8.047 1.00 80.69 96 GLN A O 1
ATOM 800 N N . ILE A 1 97 ? 4.811 14.078 -5.858 1.00 77.12 97 ILE A N 1
ATOM 801 C CA . ILE A 1 97 ? 5.462 12.777 -5.684 1.00 77.12 97 ILE A CA 1
ATOM 802 C C . ILE A 1 97 ? 4.691 11.678 -6.419 1.00 77.12 97 ILE A C 1
ATOM 804 O O . ILE A 1 97 ? 5.300 10.865 -7.109 1.00 77.12 97 ILE A O 1
ATOM 808 N N . LEU A 1 98 ? 3.363 11.662 -6.322 1.00 74.69 98 LEU A N 1
ATOM 809 C CA . LEU A 1 98 ? 2.531 10.638 -6.959 1.00 74.69 98 LEU A CA 1
ATOM 810 C C . LEU A 1 98 ? 2.460 10.771 -8.485 1.00 74.69 98 LEU A C 1
ATOM 812 O O . LEU A 1 98 ? 2.210 9.777 -9.161 1.00 74.69 98 LEU A O 1
ATOM 816 N N . ALA A 1 99 ? 2.692 11.972 -9.023 1.00 74.44 99 ALA A N 1
ATOM 817 C CA . ALA A 1 99 ? 2.803 12.227 -10.458 1.00 74.44 99 ALA A CA 1
ATOM 818 C C . ALA A 1 99 ? 4.195 11.900 -11.032 1.00 74.44 99 ALA A C 1
ATOM 820 O O . ALA A 1 99 ? 4.389 11.966 -12.247 1.00 74.44 99 ALA A O 1
ATOM 821 N N . SER A 1 100 ? 5.178 11.587 -10.181 1.00 67.69 100 SER A N 1
ATOM 822 C CA . SER A 1 100 ? 6.527 11.248 -10.630 1.00 67.69 100 SER A CA 1
ATOM 823 C C . SER A 1 100 ? 6.603 9.817 -11.176 1.00 67.69 100 SER A C 1
ATOM 825 O O . SER A 1 100 ? 5.975 8.898 -10.661 1.00 67.69 100 SER A O 1
ATOM 827 N N . GLU A 1 101 ? 7.412 9.616 -12.219 1.00 56.88 101 GLU A N 1
ATOM 828 C CA . GLU A 1 101 ? 7.604 8.305 -12.865 1.00 56.88 101 GLU A CA 1
ATOM 829 C C . GLU A 1 101 ? 8.307 7.287 -11.944 1.00 56.88 101 GLU A C 1
ATOM 831 O O . GLU A 1 101 ? 8.251 6.081 -12.170 1.00 56.88 101 GLU A O 1
ATOM 836 N N . LYS A 1 102 ? 8.979 7.771 -10.890 1.00 58.03 102 LYS A N 1
ATOM 837 C CA . LYS A 1 102 ? 9.638 6.958 -9.864 1.00 58.03 102 LYS A CA 1
ATOM 838 C C . LYS A 1 102 ? 9.427 7.587 -8.500 1.00 58.03 102 LYS A C 1
ATOM 840 O O . LYS A 1 102 ? 9.815 8.739 -8.310 1.00 58.03 102 LYS A O 1
ATOM 845 N N . LEU A 1 103 ? 8.929 6.805 -7.540 1.00 61.34 103 LEU A N 1
ATOM 846 C CA . LEU A 1 103 ? 8.851 7.266 -6.158 1.00 61.34 103 LEU A CA 1
ATOM 847 C C . LEU A 1 103 ? 10.247 7.671 -5.659 1.00 61.34 103 LEU A C 1
ATOM 849 O O . LEU A 1 103 ? 11.198 6.890 -5.788 1.00 61.34 103 LEU A O 1
ATOM 853 N N . PRO A 1 104 ? 10.396 8.873 -5.080 1.00 61.00 104 PRO A N 1
ATOM 854 C CA . PRO A 1 104 ? 11.612 9.228 -4.375 1.00 61.00 104 PRO A CA 1
ATOM 855 C C . PRO A 1 104 ? 11.768 8.302 -3.169 1.00 61.00 104 PRO A C 1
ATOM 857 O O . PRO A 1 104 ? 10.786 7.870 -2.571 1.00 61.00 104 PRO A O 1
ATOM 860 N N . THR A 1 105 ? 13.002 8.022 -2.760 1.00 58.84 105 THR A N 1
ATOM 861 C CA . THR A 1 105 ? 13.235 7.368 -1.467 1.00 58.84 105 THR A CA 1
ATOM 862 C C . THR A 1 105 ? 12.714 8.266 -0.340 1.00 58.84 105 THR A C 1
ATOM 864 O O . THR A 1 105 ? 12.673 9.490 -0.486 1.00 58.84 105 THR A O 1
ATOM 867 N N . ALA A 1 106 ? 12.367 7.700 0.821 1.00 57.81 106 ALA A N 1
ATOM 868 C CA . ALA A 1 106 ? 11.921 8.499 1.970 1.00 57.81 106 ALA A CA 1
ATOM 869 C C . ALA A 1 106 ? 12.942 9.588 2.372 1.00 57.81 106 ALA A C 1
ATOM 871 O O . ALA A 1 106 ? 12.560 10.667 2.815 1.00 57.81 106 ALA A O 1
ATOM 872 N N . ALA A 1 107 ? 14.238 9.331 2.162 1.00 43.66 107 ALA A N 1
ATOM 873 C CA . ALA A 1 107 ? 15.302 10.311 2.367 1.00 43.66 107 ALA A CA 1
ATO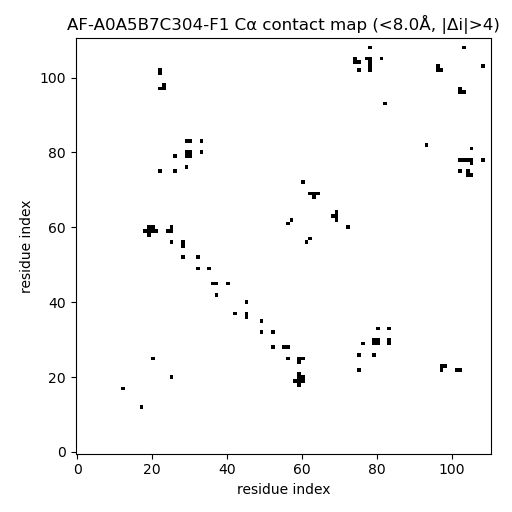M 874 C C . ALA A 1 107 ? 15.262 11.453 1.333 1.00 43.66 107 ALA A C 1
ATOM 876 O O . ALA A 1 107 ? 15.406 12.615 1.706 1.00 43.66 107 ALA A O 1
ATOM 877 N N . ASN A 1 108 ? 15.011 11.143 0.058 1.00 54.16 108 ASN A N 1
ATOM 878 C CA . ASN A 1 108 ? 14.910 12.141 -1.009 1.00 54.16 108 ASN A CA 1
ATOM 879 C C . ASN A 1 108 ? 13.613 12.958 -0.926 1.00 54.16 108 ASN A C 1
ATOM 881 O O . ASN A 1 108 ? 13.619 14.121 -1.298 1.00 54.16 108 ASN A O 1
ATOM 885 N N . ALA A 1 109 ? 12.517 12.379 -0.424 1.00 51.31 109 ALA A N 1
ATOM 886 C CA . ALA A 1 109 ? 11.274 13.108 -0.166 1.00 51.31 109 ALA A CA 1
ATOM 887 C C . ALA A 1 109 ? 11.407 14.104 1.004 1.00 51.31 109 ALA A C 1
ATOM 889 O O . ALA A 1 109 ? 10.666 15.074 1.084 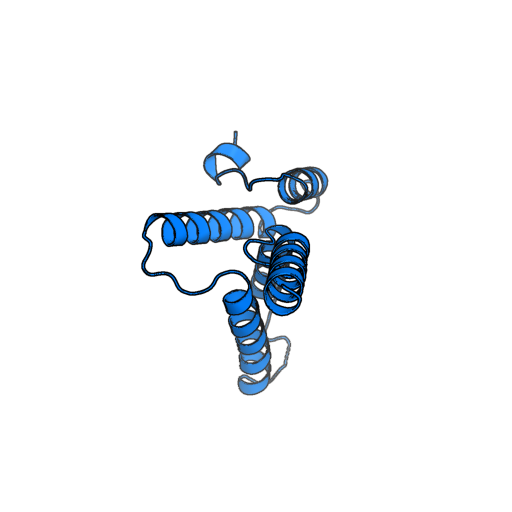1.00 51.31 109 ALA A O 1
ATOM 890 N N . TYR A 1 110 ? 12.333 13.866 1.932 1.00 47.66 110 TYR A N 1
ATOM 891 C CA . TYR A 1 110 ? 12.595 14.775 3.050 1.00 47.66 110 TYR A CA 1
ATOM 892 C C . TYR A 1 110 ? 13.553 15.930 2.692 1.00 47.66 110 TYR A C 1
ATOM 894 O O . TYR A 1 110 ? 13.600 16.922 3.418 1.00 47.66 110 TYR A O 1
ATOM 902 N N . SER A 1 111 ? 14.340 15.778 1.620 1.00 47.84 111 SER A N 1
ATOM 903 C CA . SER A 1 111 ? 15.386 16.727 1.199 1.00 47.84 111 SER A CA 1
ATOM 904 C C . SER A 1 111 ? 14.805 17.937 0.477 1.00 47.84 111 SER A C 1
ATOM 906 O O . SER A 1 111 ? 15.325 19.050 0.709 1.00 47.84 111 SER A O 1
#

Organism: Davidia involucrata (NCBI:txid16924)

Secondary structure (DSSP, 8-state):
-HHHHHHHHHHHHHHHT--TT-HHHHHHHHHHHHH---TT--HHHHHHHHHHHHHHHHHHS---S-HHHHHHHHHHHHHHHHHHHS-GGGHHHHHHHHTSSSPPPHHHHH-

Foldseek 3Di:
DVVVVVVVVVVVVCVVPVLAPLLLVLLVLLLCLVPQDCVPPDPVVSVVVNVVSVVVNCSRLPDDPDPVSVVQVVQSNVLSVVLSPDDPVCVVLSVVQSPDPGRDGPVRSVD

Mean predicted aligned error: 9.17 Å

Radius of gyration: 17.37 Å; Cα contacts (8 Å, |Δi|>4): 63; chains: 1; bounding box: 35×38×53 Å

Sequence (111 aa):
QLLDTAKKIWASVAEMYSQENNVSRIYEIFERMFNTKQEGKSLAEHYGVLKGMWEELLLYQPLSTDLEVQRHQREEFQVALLLSSLNSEYSVFKDQILASEKLPTAANAYS

Solvent-accessible surface area (backbone atoms only — not comparable to full-atom values): 6505 Å² total; per-residue (Å²): 108,72,68,58,51,51,50,48,52,50,50,49,48,49,59,77,62,45,53,67,68,41,61,55,59,56,36,54,51,48,43,50,58,75,68,60,70,57,87,88,50,52,70,68,58,41,48,51,56,53,49,52,50,52,58,53,46,40,72,44,56,60,92,64,92,48,66,67,61,49,50,48,56,50,43,52,51,50,33,36,53,54,60,62,70,53,62,78,90,46,47,71,60,50,51,54,50,58,71,41,99,61,77,63,49,56,70,62,71,72,106